Protein AF-A0A1Z4JS15-F1 (afdb_monomer_lite)

Sequence (121 aa):
MLLNSEVILSQVKELTTGTASIHLNVGSVRNFEILVPPLSEQEEILRRAEAAFQSIHLIEEEYCKASKLLERLEQIILAKAFRGELVDQDPNDEPACDLLDRIRAEKKDQTLKSKSKKKVK

Organism: NCBI:txid1973484

Foldseek 3Di:
DQCPDPLNVVLQVVQFDDPPDTDHDPVSVVPDDDDDDDPVVVVVVVVVVVVVVVVVVVVVVVVVVVVVVVVVVVVVVVVCVVVVVPDDDDPPDDPVVVVVVVVVVVVVVVVVVVVVVVVVD

Radius of gyration: 34.76 Å; chains: 1; bounding box: 60×23×98 Å

InterPro domains:
  IPR000055 Type I restriction modification DNA specificity domain [PF01420] (8-60)
  IPR044946 Type I restriction modification DNA specificity domain superfamily [G3DSA:3.90.220.20] (1-86)
  IPR051212 Type I restriction enzyme S subunit [PTHR43140] (2-110)

Structure (mmCIF, N/CA/C/O backbone):
data_AF-A0A1Z4JS15-F1
#
_entry.id   AF-A0A1Z4JS15-F1
#
loop_
_atom_site.group_PDB
_atom_site.id
_atom_site.type_symbol
_atom_site.label_atom_id
_atom_site.label_alt_id
_atom_site.label_comp_id
_atom_site.label_asym_id
_atom_site.label_entity_id
_atom_site.label_seq_id
_atom_site.pdbx_PDB_ins_code
_atom_site.Cartn_x
_atom_site.Cartn_y
_atom_site.Cartn_z
_atom_site.occupancy
_atom_site.B_iso_or_equiv
_atom_site.auth_seq_id
_atom_site.auth_comp_id
_atom_site.auth_asym_id
_atom_site.auth_atom_id
_atom_site.pdbx_PDB_model_num
ATOM 1 N N . MET A 1 1 ? 9.575 3.062 -16.099 1.00 71.31 1 MET A N 1
ATOM 2 C CA . MET A 1 1 ? 10.008 1.740 -15.592 1.00 71.31 1 MET A CA 1
ATOM 3 C C . MET A 1 1 ? 11.374 1.292 -16.104 1.00 71.31 1 MET A C 1
ATOM 5 O O . MET A 1 1 ? 12.114 0.752 -15.302 1.00 71.31 1 MET A O 1
ATOM 9 N N . LEU A 1 2 ? 11.782 1.574 -17.347 1.00 80.69 2 LEU A N 1
ATOM 10 C CA . LEU A 1 2 ? 13.150 1.254 -17.794 1.00 80.69 2 LEU A CA 1
ATOM 11 C C . LEU A 1 2 ? 14.229 2.118 -17.114 1.00 80.69 2 LEU A C 1
ATOM 13 O O . LEU A 1 2 ? 15.210 1.596 -16.607 1.00 80.69 2 LEU A O 1
ATOM 17 N N . LEU A 1 3 ? 14.001 3.432 -17.017 1.00 81.81 3 LEU A N 1
ATOM 18 C CA . LEU A 1 3 ? 14.952 4.373 -16.399 1.00 81.81 3 LEU A CA 1
ATOM 19 C C . LEU A 1 3 ? 15.129 4.186 -14.884 1.00 81.81 3 LEU A C 1
ATOM 21 O O . LEU A 1 3 ? 16.123 4.629 -14.327 1.00 81.81 3 LEU A O 1
ATOM 25 N N . ASN A 1 4 ? 14.165 3.531 -14.233 1.00 83.06 4 ASN A N 1
ATOM 26 C CA . ASN A 1 4 ? 14.236 3.174 -12.815 1.00 83.06 4 ASN A CA 1
ATOM 27 C C . ASN A 1 4 ? 14.621 1.698 -12.613 1.00 83.06 4 ASN A C 1
ATOM 29 O O . ASN A 1 4 ? 14.520 1.181 -11.505 1.00 83.06 4 ASN A O 1
ATOM 33 N N . SER A 1 5 ? 14.987 0.997 -13.691 1.00 87.44 5 SER A N 1
ATOM 34 C CA . SER A 1 5 ? 15.488 -0.370 -13.614 1.00 87.44 5 SER A CA 1
ATOM 35 C C . SER A 1 5 ? 16.877 -0.372 -12.989 1.00 87.44 5 SER A C 1
ATOM 37 O O . SER A 1 5 ? 17.659 0.560 -13.185 1.00 87.44 5 SER A O 1
ATOM 39 N N . GLU A 1 6 ? 17.206 -1.448 -12.283 1.00 84.81 6 GLU A N 1
ATOM 40 C CA . GLU A 1 6 ? 18.501 -1.632 -11.628 1.00 84.81 6 GLU A CA 1
ATOM 41 C C . GLU A 1 6 ? 19.677 -1.480 -12.602 1.00 84.81 6 GLU A C 1
ATOM 43 O O . GLU A 1 6 ? 20.682 -0.871 -12.252 1.00 84.81 6 GLU A O 1
ATOM 48 N N . VAL A 1 7 ? 19.502 -1.927 -13.850 1.00 85.38 7 VAL A N 1
ATOM 49 C CA . VAL A 1 7 ? 20.504 -1.817 -14.924 1.00 85.38 7 VAL A CA 1
ATOM 50 C C . VAL A 1 7 ? 20.838 -0.362 -15.262 1.00 85.38 7 VAL A C 1
ATOM 52 O O . VAL A 1 7 ? 21.987 -0.042 -15.544 1.00 85.38 7 VAL A O 1
ATOM 55 N N . ILE A 1 8 ? 19.851 0.536 -15.237 1.00 86.56 8 ILE A N 1
ATOM 56 C CA . ILE A 1 8 ? 20.081 1.960 -15.518 1.00 86.56 8 ILE A CA 1
ATOM 57 C C . ILE A 1 8 ? 20.569 2.671 -14.259 1.00 86.56 8 ILE 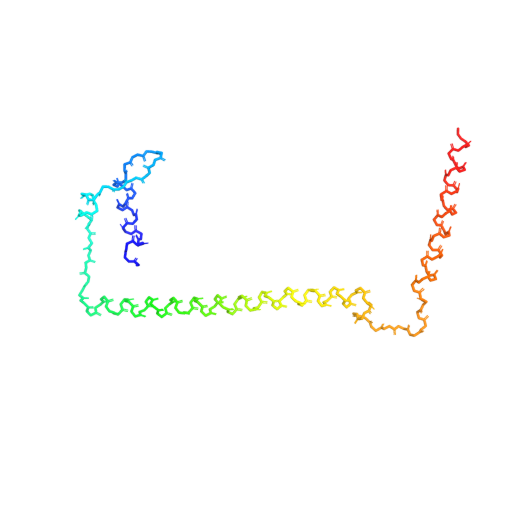A C 1
ATOM 59 O O . ILE A 1 8 ? 21.450 3.521 -14.330 1.00 86.56 8 ILE A O 1
ATOM 63 N N . LEU A 1 9 ? 20.052 2.301 -13.087 1.00 85.38 9 LEU A N 1
ATOM 64 C CA . LEU A 1 9 ? 20.483 2.884 -11.819 1.00 85.38 9 LEU A CA 1
ATOM 65 C C . LEU A 1 9 ? 21.941 2.543 -11.474 1.00 85.38 9 LEU A C 1
ATOM 67 O O . LEU A 1 9 ? 22.610 3.366 -10.850 1.00 85.38 9 LEU A O 1
ATOM 71 N N . SER A 1 10 ? 22.452 1.375 -11.875 1.00 83.94 10 SER A N 1
ATOM 72 C CA . SER A 1 10 ? 23.877 1.046 -11.748 1.00 83.94 10 SER A CA 1
ATOM 73 C C . SER A 1 10 ? 24.735 1.921 -12.665 1.00 83.94 10 SER A C 1
ATOM 75 O O . SER A 1 10 ? 25.667 2.555 -12.175 1.00 83.94 10 SER A O 1
ATOM 77 N N . GLN A 1 11 ? 24.358 2.065 -13.941 1.00 82.50 11 GLN A N 1
ATOM 78 C CA . GLN A 1 11 ? 25.038 2.961 -14.888 1.00 82.50 11 GLN A CA 1
ATOM 79 C C . GLN A 1 11 ? 25.035 4.419 -14.401 1.00 82.50 11 GLN A C 1
ATOM 81 O O . GLN A 1 11 ? 26.047 5.113 -14.483 1.00 82.50 11 GLN A O 1
ATOM 86 N N . VAL A 1 12 ? 23.919 4.888 -13.829 1.00 83.75 12 VAL A N 1
ATOM 87 C CA . VAL A 1 12 ? 23.826 6.227 -13.229 1.00 83.75 12 VAL A CA 1
ATOM 88 C C . VAL A 1 12 ? 24.817 6.369 -12.074 1.00 83.75 12 VAL A C 1
ATOM 90 O O . VAL A 1 12 ? 25.562 7.341 -12.055 1.00 83.75 12 VAL A O 1
ATOM 93 N N . LYS A 1 13 ? 24.877 5.413 -11.139 1.00 81.94 13 LYS A N 1
ATOM 94 C CA . LYS A 1 13 ? 25.806 5.474 -9.993 1.00 81.94 13 LYS A CA 1
ATOM 95 C C . LYS A 1 13 ? 27.274 5.512 -10.420 1.00 81.94 13 LYS A C 1
ATOM 97 O O . LYS A 1 13 ? 28.065 6.204 -9.787 1.00 81.94 13 LYS A O 1
ATOM 102 N N . GLU A 1 14 ? 27.632 4.797 -11.481 1.00 81.44 14 GLU A N 1
ATOM 103 C CA . GLU A 1 14 ? 29.001 4.784 -12.011 1.00 81.44 14 GLU A CA 1
ATOM 104 C C . GLU A 1 14 ? 29.376 6.089 -12.725 1.00 81.44 14 GLU A C 1
ATOM 106 O O . GLU A 1 14 ? 30.527 6.519 -12.673 1.00 81.44 14 GLU A O 1
ATOM 111 N N . LEU A 1 15 ? 28.405 6.744 -13.366 1.00 76.06 15 LEU A N 1
ATOM 112 C CA . LEU A 1 15 ? 28.622 7.942 -14.183 1.00 76.06 15 LEU A CA 1
ATOM 113 C C . LEU A 1 15 ? 28.336 9.257 -13.446 1.00 76.06 15 LEU A C 1
ATOM 115 O O . LEU A 1 15 ? 28.565 10.334 -14.005 1.00 76.06 15 LEU A O 1
ATOM 119 N N . THR A 1 16 ? 27.830 9.198 -12.213 1.00 76.62 16 THR A N 1
ATOM 120 C CA . THR A 1 16 ? 27.601 10.393 -11.397 1.00 76.62 16 THR A CA 1
ATOM 121 C C . THR A 1 16 ? 28.900 10.980 -10.871 1.00 76.62 16 THR A C 1
ATOM 123 O O . THR A 1 16 ? 29.729 10.290 -10.282 1.00 76.62 16 THR A O 1
ATOM 126 N N . THR A 1 17 ? 29.053 12.289 -11.039 1.00 68.50 17 THR A N 1
ATOM 127 C CA . THR A 1 17 ? 30.192 13.051 -10.526 1.00 68.50 17 THR A CA 1
ATOM 128 C C . THR A 1 17 ? 29.796 13.827 -9.269 1.00 68.50 17 THR A C 1
ATOM 130 O O . THR A 1 17 ? 28.667 14.295 -9.146 1.00 68.50 17 THR A O 1
ATOM 133 N N . GLY A 1 18 ? 30.738 13.986 -8.333 1.00 62.00 18 GLY A N 1
ATOM 134 C CA . GLY A 1 18 ? 30.559 14.765 -7.101 1.00 62.00 18 GLY A CA 1
ATOM 135 C C . GLY A 1 18 ? 30.133 13.939 -5.880 1.00 62.00 18 GLY A C 1
ATOM 136 O O . GLY A 1 18 ? 29.141 13.223 -5.900 1.00 62.00 18 GLY A O 1
ATOM 137 N N . THR A 1 19 ? 30.874 14.079 -4.778 1.00 61.12 19 THR A N 1
ATOM 138 C CA . THR A 1 19 ? 30.642 13.359 -3.510 1.00 61.12 19 THR A CA 1
ATOM 139 C C . THR A 1 19 ? 29.551 13.981 -2.630 1.00 61.12 19 THR A C 1
ATOM 141 O O . THR A 1 19 ? 28.972 13.283 -1.805 1.00 61.12 19 THR A O 1
ATOM 144 N N . ALA A 1 20 ? 29.253 15.276 -2.800 1.00 62.28 20 ALA A N 1
ATOM 145 C CA . ALA A 1 20 ? 28.267 16.018 -1.997 1.00 62.28 20 ALA A CA 1
ATOM 146 C C . ALA A 1 20 ? 26.984 16.395 -2.765 1.00 62.28 20 ALA A C 1
ATOM 148 O O . ALA A 1 20 ? 25.960 16.711 -2.165 1.00 62.28 20 ALA A O 1
ATOM 149 N N . SER A 1 21 ? 27.020 16.388 -4.098 1.00 59.50 21 SER A N 1
ATOM 150 C CA . SER A 1 21 ? 25.857 16.639 -4.954 1.00 59.50 21 SER A CA 1
ATOM 151 C C . SER A 1 21 ? 25.982 15.779 -6.198 1.00 59.50 21 SER A C 1
ATOM 153 O O . SER A 1 21 ? 26.799 16.055 -7.075 1.00 59.50 21 SER A O 1
ATOM 155 N N . ILE A 1 22 ? 25.182 14.720 -6.227 1.00 71.94 22 ILE A N 1
ATOM 156 C CA . ILE A 1 22 ? 25.122 13.748 -7.313 1.00 71.94 22 ILE A CA 1
ATOM 157 C C . ILE A 1 22 ? 24.470 14.441 -8.510 1.00 71.94 22 ILE A C 1
ATOM 159 O O . ILE A 1 22 ? 23.293 14.794 -8.464 1.00 71.94 22 ILE A O 1
ATOM 163 N N . HIS A 1 23 ? 25.241 14.666 -9.569 1.00 76.69 23 HIS A N 1
ATOM 164 C CA . HIS A 1 23 ? 24.755 15.258 -10.811 1.00 76.69 23 HIS A CA 1
ATOM 165 C C . HIS A 1 23 ? 25.147 14.386 -12.000 1.00 76.69 23 HIS A C 1
ATOM 167 O O . HIS A 1 23 ? 26.164 13.691 -11.978 1.00 76.69 23 HIS A O 1
ATOM 173 N N . LEU A 1 24 ? 24.321 14.429 -13.044 1.00 80.62 24 LEU A N 1
ATOM 174 C CA . LEU A 1 24 ? 24.496 13.644 -14.257 1.00 80.62 24 LEU A CA 1
ATOM 175 C C . LEU A 1 24 ? 24.537 14.586 -15.462 1.00 80.62 24 LEU A C 1
ATOM 177 O O . LEU A 1 24 ? 23.622 15.382 -15.672 1.00 80.62 24 LEU A O 1
ATOM 181 N N . ASN A 1 25 ? 25.613 14.514 -16.244 1.00 82.62 25 ASN A N 1
ATOM 182 C CA . ASN A 1 25 ? 25.751 15.296 -17.469 1.00 82.62 25 ASN A CA 1
ATOM 183 C C . ASN A 1 25 ? 24.878 14.690 -18.582 1.00 82.62 25 ASN A C 1
ATOM 185 O O . ASN A 1 25 ? 24.825 13.472 -18.747 1.00 82.62 25 ASN A O 1
ATOM 189 N N . VAL A 1 26 ? 24.262 15.543 -19.402 1.00 81.50 26 VAL A N 1
ATOM 190 C CA . VAL A 1 26 ? 23.511 15.159 -20.610 1.00 81.50 26 VAL A CA 1
ATOM 191 C C . VAL A 1 26 ? 24.362 14.301 -21.557 1.00 81.50 26 VAL A C 1
ATOM 193 O O . VAL A 1 26 ? 23.848 13.366 -22.169 1.00 81.50 26 VAL A O 1
ATOM 196 N N . GLY A 1 27 ? 25.672 14.568 -21.642 1.00 82.44 27 GLY A N 1
ATOM 197 C CA . GLY A 1 27 ? 26.607 13.737 -22.410 1.00 82.44 27 GLY A CA 1
ATOM 198 C C . GLY A 1 27 ? 26.700 12.297 -21.892 1.00 82.44 27 GLY A C 1
ATOM 199 O O . GLY A 1 27 ? 26.726 11.368 -22.691 1.00 82.44 27 GLY A O 1
ATOM 200 N N . SER A 1 28 ? 26.675 12.108 -20.570 1.00 80.38 28 SER A N 1
ATOM 201 C CA . SER A 1 28 ? 26.701 10.783 -19.939 1.00 80.38 28 SER A CA 1
ATOM 202 C C . SER A 1 28 ? 25.390 10.029 -20.159 1.00 80.38 28 SER A C 1
ATOM 204 O O . SER A 1 28 ? 25.427 8.850 -20.485 1.00 80.38 28 SER A O 1
ATOM 206 N N . VAL A 1 29 ? 24.240 10.715 -20.068 1.00 83.44 29 VAL A N 1
ATOM 207 C CA . VAL A 1 29 ? 22.912 10.122 -20.338 1.00 83.44 29 VAL A CA 1
ATOM 208 C C . VAL A 1 29 ? 22.809 9.604 -21.772 1.00 83.44 29 VAL A C 1
ATOM 210 O O . VAL A 1 29 ? 22.250 8.539 -22.013 1.00 83.44 29 VAL A O 1
ATOM 213 N N . ARG A 1 30 ? 23.349 10.352 -22.742 1.00 83.69 30 ARG A N 1
ATOM 214 C CA . ARG A 1 30 ? 23.278 9.989 -24.166 1.00 83.69 30 ARG A CA 1
ATOM 215 C C . ARG A 1 30 ? 24.044 8.706 -24.499 1.00 83.69 30 ARG A C 1
ATOM 217 O O . ARG A 1 30 ? 23.729 8.065 -25.495 1.00 83.69 30 ARG A O 1
ATOM 224 N N . ASN A 1 31 ? 25.021 8.352 -23.671 1.00 82.88 31 ASN A N 1
ATOM 225 C CA . ASN A 1 31 ? 25.855 7.170 -23.848 1.00 82.88 31 ASN A CA 1
ATOM 226 C C . ASN A 1 31 ? 25.313 5.940 -23.109 1.00 82.88 31 ASN A C 1
ATOM 228 O O . ASN A 1 31 ? 25.997 4.924 -23.073 1.00 82.88 31 ASN A O 1
ATOM 232 N N . PHE A 1 32 ? 24.125 6.013 -22.499 1.00 84.56 32 PHE A N 1
ATOM 233 C CA . PHE A 1 32 ? 23.543 4.855 -21.827 1.00 84.56 32 PHE A CA 1
ATOM 234 C C . PHE A 1 32 ? 23.256 3.747 -22.835 1.00 84.56 32 PHE A C 1
ATOM 236 O O . PHE A 1 32 ? 22.561 3.946 -23.835 1.00 84.56 32 PHE A O 1
ATOM 243 N N . GLU A 1 33 ? 23.775 2.561 -22.543 1.00 79.75 33 GLU A N 1
ATOM 244 C CA . GLU A 1 33 ? 23.530 1.378 -23.350 1.00 79.75 33 GLU A CA 1
ATOM 245 C C . GLU A 1 33 ? 22.183 0.794 -22.941 1.00 79.75 33 GLU A C 1
ATOM 247 O O . GLU A 1 33 ? 22.028 0.186 -21.878 1.00 79.75 33 GLU A O 1
ATOM 252 N N . ILE A 1 34 ? 21.181 1.035 -23.785 1.00 82.94 34 ILE A N 1
ATOM 253 C CA . ILE A 1 34 ? 19.817 0.570 -23.564 1.00 82.94 34 ILE A CA 1
ATOM 254 C C . ILE A 1 34 ? 19.460 -0.420 -24.663 1.00 82.94 34 ILE A C 1
ATOM 256 O O . ILE A 1 34 ? 19.412 -0.076 -25.844 1.00 82.94 34 ILE A O 1
ATOM 260 N N . LEU A 1 35 ? 19.152 -1.650 -24.259 1.00 81.75 35 LEU A N 1
ATOM 261 C CA . LEU A 1 35 ? 18.538 -2.630 -25.143 1.00 81.75 35 LEU A CA 1
ATOM 262 C C . LEU A 1 35 ? 17.062 -2.269 -25.303 1.00 81.75 35 LEU A C 1
ATOM 264 O O . LEU A 1 35 ? 16.274 -2.390 -24.364 1.00 81.75 35 LEU A O 1
ATOM 268 N N . VAL A 1 36 ? 16.705 -1.783 -26.488 1.00 84.94 36 VAL A N 1
ATOM 269 C CA . VAL A 1 36 ? 15.325 -1.435 -26.828 1.00 84.94 36 VAL A CA 1
ATOM 270 C C . VAL A 1 36 ? 14.681 -2.645 -27.511 1.00 84.94 36 VAL A C 1
ATOM 272 O O . VAL A 1 36 ? 15.106 -3.000 -28.613 1.00 84.94 36 VAL A O 1
ATOM 275 N N . PRO A 1 37 ? 13.687 -3.302 -26.885 1.00 88.38 37 PRO A N 1
ATOM 276 C CA . PRO A 1 37 ? 13.015 -4.445 -27.493 1.00 88.38 37 PRO A CA 1
ATOM 277 C C . PRO A 1 37 ? 12.116 -3.999 -28.664 1.00 88.38 37 PRO A C 1
ATOM 279 O O . PRO A 1 37 ? 11.839 -2.803 -28.806 1.00 88.38 37 PRO A O 1
ATOM 282 N N . PRO A 1 38 ? 11.631 -4.916 -29.519 1.00 95.19 38 PRO A N 1
ATOM 283 C CA . PRO A 1 38 ? 10.679 -4.593 -30.584 1.00 95.19 38 PRO A CA 1
ATOM 284 C C . PRO A 1 38 ? 9.403 -3.923 -30.050 1.00 95.19 38 PRO A C 1
ATOM 286 O O . PRO A 1 38 ? 8.988 -4.186 -28.922 1.00 95.19 38 PRO A O 1
ATOM 289 N N . LEU A 1 39 ? 8.741 -3.097 -30.869 1.00 93.56 39 LEU A N 1
ATOM 290 C CA . LEU A 1 39 ? 7.562 -2.318 -30.445 1.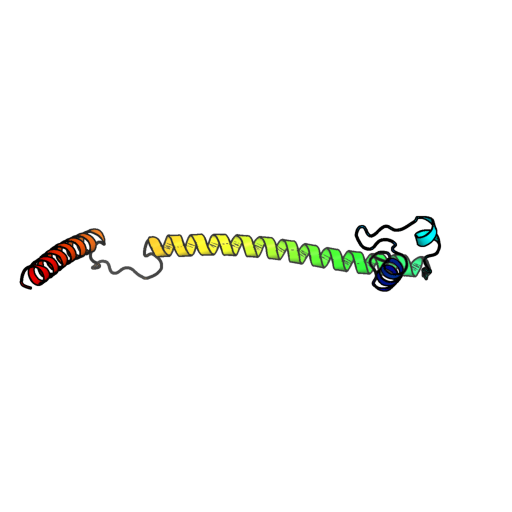00 93.56 39 LEU A CA 1
ATOM 291 C C . LEU A 1 39 ? 6.449 -3.182 -29.833 1.00 93.56 39 LEU A C 1
ATOM 293 O O . LEU A 1 39 ? 5.899 -2.822 -28.799 1.00 93.56 39 LEU A O 1
ATOM 297 N N . SER A 1 40 ? 6.181 -4.356 -30.407 1.00 94.44 40 SER A N 1
ATOM 298 C CA . SER A 1 40 ? 5.177 -5.288 -29.881 1.00 94.44 40 SER A CA 1
ATOM 299 C C . SER A 1 40 ? 5.491 -5.771 -28.462 1.00 94.44 40 SER A C 1
ATOM 301 O O . SER A 1 40 ? 4.593 -5.991 -27.656 1.00 94.44 40 SER A O 1
ATOM 303 N N . GLU A 1 41 ? 6.773 -5.949 -28.141 1.00 93.38 41 GLU A N 1
ATOM 304 C CA . GLU A 1 41 ? 7.205 -6.349 -26.803 1.00 93.38 41 GLU A CA 1
ATOM 305 C C . GLU A 1 41 ? 7.176 -5.159 -25.836 1.00 93.38 41 GLU A C 1
ATOM 307 O O . GLU A 1 41 ? 6.784 -5.325 -24.684 1.00 93.38 41 GLU A O 1
ATOM 312 N N . GLN A 1 42 ? 7.498 -3.947 -26.304 1.00 92.19 42 GLN A N 1
ATOM 313 C CA . GLN A 1 42 ? 7.336 -2.726 -25.505 1.00 92.19 42 GLN A CA 1
ATOM 314 C C . GLN A 1 42 ? 5.879 -2.524 -25.065 1.00 92.19 42 GLN A C 1
ATOM 316 O O . GLN A 1 42 ? 5.633 -2.221 -23.897 1.00 92.19 42 GLN A O 1
ATOM 321 N N . GLU A 1 43 ? 4.921 -2.731 -25.972 1.00 93.81 43 GLU A N 1
ATOM 322 C CA . GLU A 1 43 ? 3.486 -2.637 -25.679 1.00 93.81 43 GLU A CA 1
ATOM 323 C C . GLU A 1 43 ? 3.038 -3.690 -24.656 1.00 93.81 43 GLU A C 1
ATOM 325 O O . GLU A 1 43 ? 2.318 -3.371 -23.709 1.00 93.81 43 GLU A O 1
ATOM 330 N N . GLU A 1 44 ? 3.506 -4.934 -24.785 1.00 95.12 44 GLU A N 1
ATOM 331 C CA . GLU A 1 44 ? 3.173 -5.997 -23.830 1.00 95.12 44 GLU A CA 1
ATOM 332 C C . GLU A 1 44 ? 3.789 -5.746 -22.444 1.00 95.12 44 GLU A C 1
ATOM 334 O O . GLU A 1 44 ? 3.135 -5.977 -21.422 1.00 95.12 44 GLU A O 1
ATOM 339 N N . ILE A 1 45 ? 5.024 -5.233 -22.385 1.00 91.62 45 ILE A N 1
ATOM 340 C CA . ILE A 1 45 ? 5.663 -4.813 -21.130 1.00 91.62 45 ILE A CA 1
ATOM 341 C C . ILE A 1 45 ? 4.835 -3.711 -20.467 1.00 91.62 45 ILE A C 1
ATOM 343 O O . ILE A 1 45 ? 4.564 -3.790 -19.266 1.00 91.62 45 ILE A O 1
ATOM 347 N N . LEU A 1 46 ? 4.411 -2.708 -21.240 1.00 93.19 46 LEU A N 1
ATOM 348 C CA . LEU A 1 46 ? 3.603 -1.605 -20.732 1.00 93.19 46 LEU A CA 1
ATOM 349 C C . LEU A 1 46 ? 2.264 -2.111 -20.184 1.00 93.19 46 LEU A C 1
ATOM 351 O O . LEU A 1 46 ? 1.926 -1.809 -19.041 1.00 93.19 46 LEU A O 1
ATOM 355 N N . ARG A 1 47 ? 1.564 -2.970 -20.933 1.00 95.44 47 ARG A N 1
ATOM 356 C CA . ARG A 1 47 ? 0.292 -3.573 -20.513 1.00 95.44 47 ARG A CA 1
ATOM 357 C C . ARG A 1 47 ? 0.411 -4.295 -19.170 1.00 95.44 47 ARG A C 1
ATOM 359 O O . ARG A 1 47 ? -0.441 -4.136 -18.298 1.00 95.44 47 ARG A O 1
ATOM 366 N N . ARG A 1 48 ? 1.465 -5.101 -18.988 1.00 95.19 48 ARG A N 1
ATOM 367 C CA . ARG A 1 48 ? 1.699 -5.836 -17.731 1.00 95.19 48 ARG A CA 1
ATOM 368 C C . ARG A 1 48 ? 2.034 -4.903 -16.575 1.00 95.19 48 ARG A C 1
ATOM 370 O O . ARG A 1 48 ? 1.532 -5.107 -15.472 1.00 95.19 48 ARG A O 1
ATOM 377 N N . ALA A 1 49 ? 2.870 -3.899 -16.823 1.00 93.12 49 ALA A N 1
ATOM 378 C CA . ALA A 1 49 ? 3.236 -2.905 -15.824 1.00 93.12 49 ALA A CA 1
ATOM 379 C C . ALA A 1 49 ? 2.011 -2.122 -15.336 1.00 93.12 49 ALA A C 1
ATOM 381 O O . ALA A 1 49 ? 1.792 -2.010 -14.132 1.00 93.12 49 ALA A O 1
ATOM 382 N N . GLU A 1 50 ? 1.189 -1.627 -16.258 1.00 94.31 50 GLU A N 1
ATOM 383 C CA . GLU A 1 50 ? -0.030 -0.885 -15.935 1.00 94.31 50 GLU A CA 1
ATOM 384 C C . GLU A 1 50 ? -1.018 -1.738 -15.135 1.00 94.31 50 GLU A C 1
ATOM 386 O O . GLU A 1 50 ? -1.518 -1.286 -14.107 1.00 94.31 50 GLU A O 1
ATOM 391 N N . ALA A 1 51 ? -1.240 -2.995 -15.533 1.00 94.81 51 ALA A N 1
ATOM 392 C CA . ALA A 1 51 ? -2.098 -3.917 -14.787 1.00 94.81 51 ALA A CA 1
ATOM 393 C C . ALA A 1 51 ? -1.590 -4.170 -13.352 1.00 94.81 51 ALA A C 1
ATOM 395 O O . ALA A 1 51 ? -2.378 -4.235 -12.402 1.00 94.81 51 ALA A O 1
ATOM 396 N N . ALA A 1 52 ? -0.271 -4.281 -13.169 1.00 93.38 52 ALA A N 1
ATOM 397 C CA . ALA A 1 52 ? 0.326 -4.419 -11.844 1.00 93.38 52 ALA A CA 1
ATOM 398 C C . ALA A 1 52 ? 0.120 -3.153 -10.995 1.00 93.38 52 ALA A C 1
ATOM 400 O O . ALA A 1 52 ? -0.292 -3.257 -9.840 1.00 93.38 52 ALA A O 1
ATOM 401 N N . PHE A 1 53 ? 0.327 -1.960 -11.563 1.00 93.88 53 PHE A N 1
ATOM 402 C CA . PHE A 1 53 ? 0.095 -0.697 -10.853 1.00 93.88 53 PHE A CA 1
ATOM 403 C C . PHE A 1 53 ? -1.372 -0.477 -10.484 1.00 93.88 53 PHE A C 1
ATOM 405 O O . PHE A 1 53 ? -1.657 -0.025 -9.379 1.00 93.88 53 PHE A O 1
ATOM 412 N N . GLN A 1 54 ? -2.308 -0.857 -11.353 1.00 95.25 54 GLN A N 1
ATOM 413 C CA . GLN A 1 54 ? -3.737 -0.831 -11.027 1.00 95.25 54 GLN A CA 1
ATOM 414 C C . GLN A 1 54 ? -4.056 -1.721 -9.822 1.00 95.25 54 GLN A C 1
ATOM 416 O O . GLN A 1 54 ? -4.817 -1.327 -8.941 1.00 95.25 54 GLN A O 1
ATOM 421 N N . SER A 1 55 ? -3.438 -2.903 -9.758 1.00 94.25 55 SER A N 1
ATOM 422 C CA . SER A 1 55 ? -3.615 -3.819 -8.628 1.00 94.25 55 SER A CA 1
ATOM 423 C C . SER A 1 55 ? -3.057 -3.227 -7.330 1.00 94.25 55 SER A C 1
ATOM 425 O O . SER A 1 55 ? -3.692 -3.341 -6.285 1.00 94.25 55 SER A O 1
ATOM 427 N N . ILE A 1 56 ? -1.900 -2.556 -7.397 1.00 96.00 56 ILE A N 1
ATOM 428 C CA . ILE A 1 56 ? -1.311 -1.841 -6.255 1.00 96.00 56 ILE A CA 1
ATOM 429 C C . ILE A 1 56 ? -2.269 -0.755 -5.762 1.00 96.00 56 ILE A C 1
ATOM 431 O O . ILE A 1 56 ? -2.598 -0.746 -4.580 1.00 96.00 56 ILE A O 1
ATOM 435 N N . HIS A 1 57 ? -2.779 0.096 -6.654 1.00 95.00 57 HIS A N 1
ATOM 436 C CA . HIS A 1 57 ? -3.701 1.165 -6.267 1.00 95.00 57 HIS A CA 1
ATOM 437 C C . HIS A 1 57 ? -4.996 0.640 -5.648 1.00 95.00 57 HIS A C 1
ATOM 439 O O . HIS A 1 57 ? -5.453 1.182 -4.645 1.00 95.00 57 HIS A O 1
ATOM 445 N N . LEU A 1 58 ? -5.554 -0.452 -6.175 1.00 95.31 58 LEU A N 1
ATOM 446 C CA . LEU A 1 58 ? -6.727 -1.083 -5.573 1.00 95.31 58 LEU A CA 1
ATOM 447 C C . LEU A 1 58 ? -6.447 -1.528 -4.129 1.00 95.31 58 LEU A C 1
ATOM 449 O O . LEU A 1 58 ? -7.246 -1.272 -3.230 1.00 95.31 58 LEU A O 1
ATOM 453 N N . ILE A 1 59 ? -5.305 -2.178 -3.894 1.00 95.44 59 ILE A N 1
ATOM 454 C CA . ILE A 1 59 ? -4.910 -2.629 -2.554 1.00 95.44 59 ILE A CA 1
ATOM 455 C C . ILE A 1 59 ? -4.676 -1.433 -1.625 1.00 95.44 59 ILE A C 1
ATOM 457 O O . ILE A 1 59 ? -5.107 -1.469 -0.475 1.00 95.44 59 ILE A O 1
ATOM 461 N N . GLU A 1 60 ? -4.026 -0.373 -2.105 1.00 96.25 60 GLU A N 1
ATOM 462 C CA . GLU A 1 60 ? -3.800 0.859 -1.340 1.00 96.25 60 GLU A CA 1
ATOM 463 C C . GLU A 1 60 ? -5.121 1.517 -0.917 1.00 96.25 60 GLU A C 1
ATOM 465 O O . GLU A 1 60 ? -5.272 1.933 0.237 1.00 96.25 60 GLU A O 1
ATOM 470 N N . GLU A 1 61 ? -6.102 1.577 -1.819 1.00 95.50 61 GLU A N 1
ATOM 471 C CA . GLU A 1 61 ? -7.429 2.112 -1.521 1.00 95.50 61 GLU A CA 1
ATOM 472 C C . GLU A 1 61 ? -8.162 1.278 -0.467 1.00 95.50 61 GLU A C 1
ATOM 474 O O . GLU A 1 61 ? -8.692 1.832 0.503 1.00 95.50 61 GLU A O 1
ATOM 479 N N . GLU A 1 62 ? -8.183 -0.047 -0.626 1.00 94.81 62 GLU A N 1
ATOM 480 C CA . GLU A 1 62 ? -8.814 -0.955 0.335 1.00 94.81 62 GLU A CA 1
ATOM 481 C C . GLU A 1 62 ? -8.119 -0.902 1.702 1.00 94.81 62 GLU A C 1
ATOM 483 O O . GLU A 1 62 ? -8.785 -0.828 2.739 1.00 94.81 62 GLU A O 1
ATOM 488 N N . TYR A 1 63 ? -6.788 -0.822 1.721 1.00 96.12 63 TYR A N 1
ATOM 489 C CA . TYR A 1 63 ? -6.014 -0.630 2.944 1.00 96.12 63 TYR A CA 1
ATOM 490 C C . TYR A 1 63 ? -6.378 0.685 3.646 1.00 96.12 63 TYR A C 1
ATOM 492 O O . TYR A 1 63 ? -6.621 0.700 4.855 1.00 96.12 63 TYR A O 1
ATOM 500 N N . CYS A 1 64 ? -6.489 1.790 2.903 1.00 94.94 64 CYS A N 1
ATOM 501 C CA . CYS A 1 64 ? -6.875 3.085 3.464 1.00 94.94 64 CYS A CA 1
ATOM 502 C C . CYS A 1 64 ? -8.276 3.041 4.095 1.00 94.94 64 CYS A C 1
ATOM 504 O O . CYS A 1 64 ? -8.491 3.580 5.186 1.00 94.94 64 CYS A O 1
ATOM 506 N N . LYS A 1 65 ? -9.235 2.379 3.436 1.00 94.69 65 LYS A N 1
ATOM 507 C CA . LYS A 1 65 ? -10.594 2.191 3.969 1.00 94.69 65 LYS A CA 1
ATOM 508 C C . LYS A 1 65 ? -10.575 1.363 5.255 1.00 94.69 65 LYS A C 1
ATOM 510 O O . LYS A 1 65 ? -11.188 1.772 6.242 1.00 94.69 65 LYS A O 1
ATOM 515 N N . ALA A 1 66 ? -9.851 0.244 5.262 1.00 93.94 66 ALA A N 1
ATOM 516 C CA . ALA A 1 66 ? -9.729 -0.628 6.427 1.00 93.94 66 ALA A CA 1
ATOM 517 C C . ALA A 1 66 ? -9.068 0.090 7.616 1.00 93.94 66 ALA A C 1
ATOM 519 O O . ALA A 1 66 ? -9.579 0.018 8.732 1.00 93.94 66 ALA A O 1
ATOM 520 N N . SER A 1 67 ? -7.997 0.851 7.371 1.00 94.38 67 SER A N 1
ATOM 521 C CA . SER A 1 67 ? -7.312 1.645 8.398 1.00 94.38 67 SER A CA 1
ATOM 522 C C . SER A 1 67 ? -8.254 2.652 9.064 1.00 94.38 67 SER A C 1
ATOM 524 O O . SER A 1 67 ? -8.334 2.713 10.288 1.00 94.38 67 SER A O 1
ATOM 526 N N . LYS A 1 68 ? -9.038 3.398 8.274 1.00 94.44 68 LYS A N 1
ATOM 527 C CA . LYS A 1 68 ? -10.028 4.354 8.803 1.00 94.44 68 LYS A CA 1
ATOM 528 C C . LYS A 1 68 ? -11.133 3.669 9.607 1.00 94.44 68 LYS A C 1
ATOM 530 O O . LYS A 1 68 ? -11.630 4.224 10.587 1.00 94.44 68 LYS A O 1
ATOM 535 N N . LEU A 1 69 ? -11.553 2.474 9.187 1.00 93.88 69 LEU A N 1
ATOM 536 C CA . LEU A 1 69 ? -12.544 1.692 9.923 1.00 93.88 69 LEU A CA 1
ATOM 537 C C . LEU A 1 69 ? -11.992 1.243 11.280 1.00 93.88 69 LEU A C 1
ATOM 539 O O . LEU A 1 69 ? -12.721 1.306 12.268 1.00 93.88 69 LEU A O 1
ATOM 543 N N . LEU A 1 70 ? -10.724 0.828 11.330 1.00 93.62 70 LEU A N 1
ATOM 544 C CA . LEU A 1 70 ? -10.061 0.410 12.561 1.00 93.62 70 LEU A CA 1
ATOM 545 C C . LEU A 1 70 ? -9.973 1.563 13.566 1.00 93.62 70 LEU A C 1
ATOM 547 O O . LEU A 1 70 ? -10.418 1.403 14.698 1.00 93.62 70 LEU A O 1
ATOM 551 N N . GLU A 1 71 ? -9.526 2.744 13.133 1.00 91.94 71 GLU A N 1
ATOM 552 C CA . GLU A 1 71 ? -9.495 3.946 13.983 1.00 91.94 71 GLU A CA 1
ATOM 553 C C . GLU A 1 71 ? -10.883 4.273 14.556 1.00 91.94 71 GLU A C 1
ATOM 555 O O . GLU A 1 71 ? -11.044 4.569 15.743 1.00 91.94 71 GLU A O 1
ATOM 560 N N . ARG A 1 72 ? -11.926 4.176 13.724 1.00 93.69 72 ARG A N 1
ATOM 561 C CA . ARG A 1 72 ? -13.306 4.389 14.173 1.00 93.69 72 ARG A CA 1
ATOM 562 C C . ARG A 1 72 ? -13.753 3.318 15.167 1.00 93.69 72 ARG A C 1
ATOM 564 O O . ARG A 1 72 ? -14.447 3.639 16.132 1.00 93.69 72 ARG A O 1
ATOM 571 N N . LEU A 1 73 ? -13.403 2.056 14.932 1.00 92.69 73 LEU A N 1
ATOM 572 C CA . LEU A 1 73 ? -13.744 0.954 15.824 1.00 92.69 73 LEU A CA 1
ATOM 573 C C . LEU A 1 73 ? -13.086 1.140 17.194 1.00 92.69 73 LEU A C 1
ATOM 575 O O . LEU A 1 73 ? -13.769 0.999 18.204 1.00 92.69 73 LEU A O 1
ATOM 579 N N . GLU A 1 74 ? -11.811 1.524 17.237 1.00 91.94 74 GLU A N 1
ATOM 580 C CA . GLU A 1 74 ? -11.097 1.833 18.481 1.00 91.94 74 GLU A CA 1
ATOM 581 C C . GLU A 1 74 ? -11.807 2.932 19.276 1.00 91.94 74 GLU A C 1
ATOM 583 O O . GLU A 1 74 ? -12.067 2.768 20.469 1.00 91.94 74 GLU A O 1
ATOM 588 N N . GLN A 1 75 ? -12.211 4.019 18.612 1.00 92.38 75 GLN A N 1
ATOM 589 C CA . GLN A 1 75 ? -12.973 5.094 19.252 1.00 92.38 75 GLN A CA 1
ATOM 590 C C . GLN A 1 75 ? -14.319 4.609 19.801 1.00 92.38 75 GLN A C 1
ATOM 592 O O . GLN A 1 75 ? -14.705 4.987 20.908 1.00 92.38 75 GLN A O 1
ATOM 597 N N . ILE A 1 76 ? -15.034 3.761 19.055 1.00 92.31 76 ILE A N 1
ATOM 598 C CA . ILE A 1 76 ? -16.316 3.196 19.493 1.00 92.31 76 ILE A CA 1
ATOM 599 C C . ILE A 1 76 ? -16.118 2.265 20.691 1.00 92.31 76 ILE A C 1
ATOM 601 O O . ILE A 1 76 ? -16.876 2.362 21.654 1.00 92.31 76 ILE A O 1
ATOM 605 N N . ILE A 1 77 ? -15.114 1.387 20.657 1.00 91.38 77 ILE A N 1
ATOM 606 C CA . ILE A 1 77 ? -14.809 0.465 21.757 1.00 91.38 77 ILE A CA 1
ATOM 607 C C . ILE A 1 77 ? -14.443 1.256 23.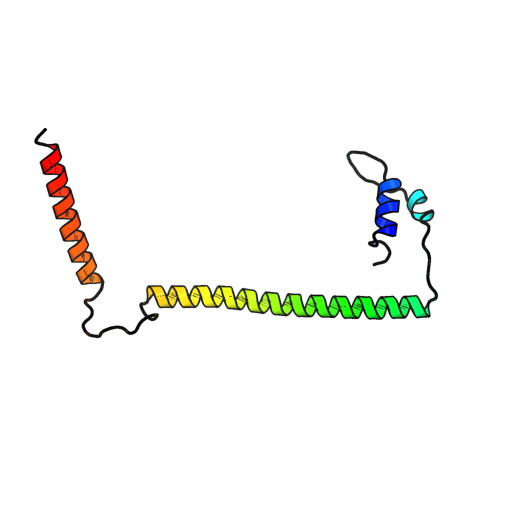008 1.00 91.38 77 ILE A C 1
ATOM 609 O O . ILE A 1 77 ? -14.998 0.983 24.067 1.00 91.38 77 ILE A O 1
ATOM 613 N N . LEU A 1 78 ? -13.579 2.269 22.895 1.00 90.50 78 LEU A N 1
ATOM 614 C CA . LEU A 1 78 ? -13.234 3.140 24.018 1.00 90.50 78 LEU A CA 1
ATOM 615 C C . LEU A 1 78 ? -14.470 3.860 24.561 1.00 90.50 78 LEU A C 1
ATOM 617 O O . LEU A 1 78 ? -14.706 3.851 25.767 1.00 90.50 78 LEU A O 1
ATOM 621 N N . ALA A 1 79 ? -15.301 4.434 23.688 1.00 88.75 79 ALA A N 1
ATOM 622 C CA . ALA A 1 79 ? -16.530 5.102 24.104 1.00 88.75 79 ALA A CA 1
ATOM 623 C C . ALA A 1 79 ? -17.489 4.147 24.833 1.00 88.75 79 ALA A C 1
ATOM 625 O O . ALA A 1 79 ? -18.059 4.523 25.856 1.00 88.75 79 ALA A O 1
ATOM 626 N N . LYS A 1 80 ? -17.640 2.909 24.347 1.00 87.38 80 LYS A N 1
ATOM 627 C CA . LYS A 1 80 ? -18.442 1.868 25.003 1.00 87.38 80 LYS A CA 1
ATOM 628 C C . LYS A 1 80 ? -17.832 1.415 26.325 1.00 87.38 80 LYS A C 1
ATOM 630 O O . LYS A 1 80 ? -18.570 1.254 27.291 1.00 87.38 80 LYS A O 1
ATOM 635 N N . ALA A 1 81 ? -16.507 1.286 26.399 1.00 87.44 81 ALA A N 1
ATOM 636 C CA . ALA A 1 81 ? -15.787 0.947 27.624 1.00 87.44 81 ALA A CA 1
ATOM 637 C C . ALA A 1 81 ? -16.030 1.994 28.715 1.00 87.44 81 ALA A C 1
ATOM 639 O O . ALA A 1 81 ? -16.404 1.646 29.830 1.00 87.44 81 ALA A O 1
ATOM 640 N N . PHE A 1 82 ? -15.888 3.281 28.380 1.00 84.62 82 PHE A N 1
ATOM 641 C CA . PHE A 1 82 ? -16.118 4.378 29.324 1.00 84.62 82 PHE A CA 1
ATOM 642 C C . PHE A 1 82 ? -17.581 4.508 29.763 1.00 84.62 82 PHE A C 1
ATOM 644 O O . PHE A 1 82 ? -17.838 5.016 30.851 1.00 84.62 82 PHE A O 1
ATOM 651 N N . ARG A 1 83 ? -18.536 4.053 28.944 1.00 84.56 83 ARG A N 1
ATOM 652 C CA . ARG A 1 83 ? -19.964 3.993 29.302 1.00 84.56 83 ARG A CA 1
ATOM 653 C C . ARG A 1 83 ? -20.352 2.727 30.071 1.00 84.56 83 ARG A C 1
ATOM 655 O O . ARG A 1 83 ? -21.497 2.628 30.489 1.00 84.56 83 ARG A O 1
ATOM 662 N N . GLY A 1 84 ? -19.436 1.770 30.239 1.00 82.81 84 GLY A N 1
ATOM 663 C CA . GLY A 1 84 ? -19.729 0.475 30.860 1.00 82.81 84 GLY A CA 1
ATOM 664 C C . GLY A 1 84 ? -20.514 -0.489 29.962 1.00 82.81 84 GLY A C 1
ATOM 665 O O . GLY A 1 84 ? -20.891 -1.564 30.397 1.00 82.81 84 GLY A O 1
ATOM 666 N N . GLU A 1 85 ? -20.725 -0.171 28.684 1.00 83.00 85 GLU A N 1
ATOM 667 C CA . GLU A 1 85 ? -21.559 -0.963 27.762 1.00 83.00 85 GLU A CA 1
ATOM 668 C C . GLU A 1 85 ? -20.844 -2.195 27.168 1.00 83.00 85 GLU A C 1
ATOM 670 O O . GLU A 1 85 ? -21.372 -2.834 26.259 1.00 83.00 85 GLU A O 1
ATOM 675 N N . LEU A 1 86 ? -19.613 -2.494 27.599 1.00 80.88 86 LEU A N 1
ATOM 676 C CA . LEU A 1 86 ? -18.857 -3.661 27.118 1.00 80.88 86 LEU A CA 1
ATOM 677 C C . LEU A 1 86 ? -19.192 -4.957 27.867 1.00 80.88 86 LEU A C 1
ATOM 679 O O . LEU A 1 86 ? -18.773 -6.026 27.429 1.00 80.88 86 LEU A O 1
ATOM 683 N N . VAL A 1 87 ? -19.911 -4.862 28.986 1.00 80.38 87 VAL A N 1
ATOM 684 C CA . VAL A 1 87 ? -20.316 -5.989 29.834 1.00 80.38 87 VAL A CA 1
ATOM 685 C C . VAL A 1 87 ? -21.753 -5.748 30.294 1.00 80.38 87 VAL A C 1
ATOM 687 O O . VAL A 1 87 ? -22.130 -4.597 30.532 1.00 80.38 87 VAL A O 1
ATOM 690 N N . ASP A 1 88 ? -22.541 -6.818 30.417 1.00 79.19 88 ASP A N 1
ATOM 691 C CA . ASP A 1 88 ? -23.899 -6.752 30.961 1.00 79.19 88 ASP A CA 1
ATOM 692 C C . ASP A 1 88 ? -23.879 -6.105 32.354 1.00 79.19 88 ASP A C 1
ATOM 694 O O . ASP A 1 88 ? -23.113 -6.510 33.228 1.00 79.19 88 ASP A O 1
ATOM 698 N N . GLN A 1 89 ? -24.694 -5.067 32.534 1.00 74.50 89 GLN A N 1
ATOM 699 C CA . GLN A 1 89 ? -24.779 -4.310 33.784 1.00 74.50 89 GLN A CA 1
ATOM 700 C C . GLN A 1 89 ? -25.763 -4.995 34.739 1.00 74.50 89 GLN A C 1
ATOM 702 O O . GLN A 1 89 ? -26.890 -5.297 34.333 1.00 74.50 89 GLN A O 1
ATOM 707 N N . ASP A 1 90 ? -25.372 -5.211 35.998 1.00 79.12 90 ASP A N 1
ATOM 708 C CA . ASP A 1 90 ? -26.298 -5.690 37.027 1.00 79.12 90 ASP A CA 1
ATOM 709 C C . ASP A 1 90 ? -27.163 -4.505 37.500 1.00 79.12 90 ASP A C 1
ATOM 711 O O . ASP A 1 90 ? -26.624 -3.481 37.919 1.00 79.12 90 ASP A O 1
ATOM 715 N N . PRO A 1 91 ? -28.505 -4.593 37.471 1.00 76.44 91 PRO A N 1
ATOM 716 C CA . PRO A 1 91 ? -29.378 -3.543 38.001 1.00 76.44 91 PRO A CA 1
ATOM 717 C C . PRO A 1 91 ? -29.155 -3.223 39.488 1.00 76.44 91 PRO A C 1
ATOM 719 O O . PRO A 1 91 ? -29.608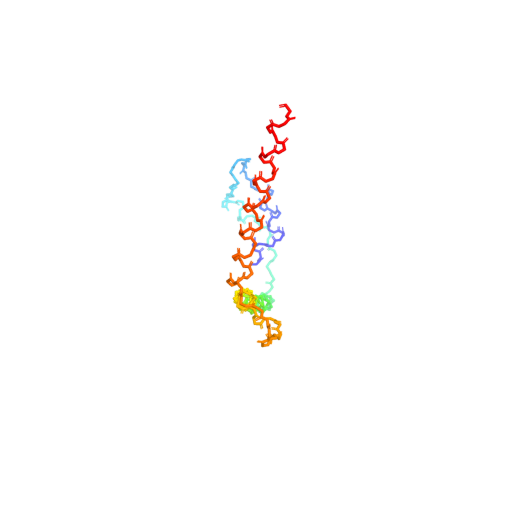 -2.179 39.954 1.00 76.44 91 PRO A O 1
ATOM 722 N N . ASN A 1 92 ? -28.510 -4.125 40.232 1.00 79.38 92 ASN A N 1
ATOM 723 C CA . ASN A 1 92 ? -28.146 -3.936 41.633 1.00 79.38 92 ASN A CA 1
ATOM 724 C C . ASN A 1 92 ? -26.753 -3.316 41.822 1.00 79.38 92 ASN A C 1
ATOM 726 O O . ASN A 1 92 ? -26.348 -3.125 42.971 1.00 79.38 92 ASN A O 1
ATOM 730 N N . ASP A 1 93 ? -26.016 -3.025 40.744 1.00 76.69 93 ASP A N 1
ATOM 731 C CA . ASP A 1 93 ? -24.723 -2.356 40.851 1.00 76.69 93 ASP A CA 1
ATOM 732 C C . ASP A 1 93 ? -24.891 -0.976 41.488 1.00 76.69 93 ASP A C 1
ATOM 734 O O . ASP A 1 93 ? -25.759 -0.172 41.132 1.00 76.69 93 ASP A O 1
ATOM 738 N N . GLU A 1 94 ? -24.031 -0.695 42.462 1.00 77.62 94 GLU A N 1
ATOM 739 C CA . GLU A 1 94 ? -24.005 0.609 43.103 1.00 77.62 94 GLU A CA 1
ATOM 740 C C . GLU A 1 94 ? -23.588 1.697 42.097 1.00 77.62 94 GLU A C 1
ATOM 742 O O . GLU A 1 94 ? -22.673 1.494 41.290 1.00 77.62 94 GLU A O 1
ATOM 747 N N . PRO A 1 95 ? -24.210 2.889 42.129 1.00 79.56 95 PRO A N 1
ATOM 748 C CA . PRO A 1 95 ? -23.821 3.957 41.226 1.00 79.56 95 PRO A CA 1
ATOM 749 C C . PRO A 1 95 ? -22.387 4.408 41.528 1.00 79.56 95 PRO A C 1
ATOM 751 O O . PRO A 1 95 ? -21.989 4.596 42.679 1.00 79.56 95 PRO A O 1
ATOM 754 N N . ALA A 1 96 ? -21.608 4.659 40.472 1.00 76.69 96 ALA A N 1
ATOM 755 C CA . ALA A 1 96 ? -20.191 5.017 40.583 1.00 76.69 96 ALA A CA 1
ATOM 756 C C . ALA A 1 96 ? -19.922 6.234 41.497 1.00 76.69 96 ALA A C 1
ATOM 758 O O . ALA A 1 96 ? -18.848 6.339 42.091 1.00 76.69 96 ALA A O 1
ATOM 759 N N . CYS A 1 97 ? -20.890 7.146 41.632 1.00 78.44 97 CYS A N 1
ATOM 760 C CA . CYS A 1 97 ? -20.816 8.286 42.547 1.00 78.44 97 CYS A CA 1
ATOM 761 C C . CYS A 1 97 ? -20.646 7.855 44.012 1.00 78.44 97 CYS A C 1
ATOM 763 O O . CYS A 1 97 ? -19.766 8.375 44.699 1.00 78.44 97 CYS A O 1
ATOM 765 N N . ASP A 1 98 ? -21.418 6.864 44.459 1.00 81.38 98 ASP A N 1
ATOM 766 C CA . ASP A 1 98 ? -21.426 6.416 45.855 1.00 81.38 98 ASP A CA 1
ATOM 767 C C . ASP A 1 98 ? -20.120 5.682 46.203 1.00 81.38 98 ASP A C 1
ATOM 769 O O . ASP A 1 98 ? -19.526 5.893 47.268 1.00 81.38 98 ASP A O 1
ATOM 773 N N . LEU A 1 99 ? -19.594 4.888 45.263 1.00 81.31 99 LEU A N 1
ATOM 774 C CA . LEU A 1 99 ? -18.273 4.267 45.381 1.00 81.31 99 LEU A CA 1
ATOM 775 C C . LEU A 1 99 ? -17.152 5.321 45.461 1.00 81.31 99 LEU A C 1
ATOM 777 O O . LEU A 1 99 ? -16.246 5.205 46.293 1.00 81.31 99 LEU A O 1
ATOM 781 N N . LEU A 1 100 ? -17.202 6.375 44.635 1.00 83.81 100 LEU A N 1
ATOM 782 C CA . LEU A 1 100 ? -16.199 7.447 44.643 1.00 83.81 100 LEU A CA 1
ATOM 783 C C . LEU A 1 100 ? -16.182 8.223 45.961 1.00 83.81 100 LEU A C 1
ATOM 785 O O . LEU A 1 100 ? -15.100 8.555 46.461 1.00 83.81 100 LEU A O 1
ATOM 789 N N . ASP A 1 101 ? -17.346 8.502 46.535 1.00 87.88 101 ASP A N 1
ATOM 790 C CA . ASP A 1 101 ? -17.434 9.209 47.808 1.00 87.88 101 ASP A CA 1
ATOM 791 C C . ASP A 1 101 ? -16.912 8.356 48.972 1.00 87.88 101 ASP A C 1
ATOM 793 O O . ASP A 1 101 ? -16.156 8.864 49.810 1.00 87.88 101 ASP A O 1
ATOM 797 N N . ARG A 1 102 ? -17.158 7.039 48.958 1.00 88.12 102 ARG A N 1
ATOM 798 C CA . ARG A 1 102 ? -16.543 6.093 49.905 1.00 88.12 102 ARG A CA 1
ATOM 799 C C . ARG A 1 102 ? -15.020 6.028 49.763 1.00 88.12 102 ARG A C 1
ATOM 801 O O . ARG A 1 102 ? -14.315 6.161 50.764 1.00 88.12 102 ARG A O 1
ATOM 808 N N . ILE A 1 103 ? -14.487 5.933 48.541 1.00 86.94 103 ILE A N 1
ATOM 809 C CA . ILE A 1 103 ? -13.031 5.946 48.296 1.00 86.94 103 ILE A CA 1
ATOM 810 C C . ILE A 1 103 ? -12.402 7.263 48.784 1.00 86.94 103 ILE A C 1
ATOM 812 O O . ILE A 1 103 ? -11.300 7.266 49.342 1.00 86.94 103 ILE A O 1
ATOM 816 N N . ARG A 1 104 ? -13.073 8.408 48.588 1.00 89.00 104 ARG A N 1
ATOM 817 C CA . ARG A 1 104 ? -12.601 9.715 49.081 1.00 89.00 104 ARG A CA 1
ATOM 818 C C . ARG A 1 104 ? -12.584 9.778 50.607 1.00 89.00 104 ARG A C 1
ATOM 820 O O . ARG A 1 104 ? -11.624 10.319 51.163 1.00 89.00 104 ARG A O 1
ATOM 827 N N . ALA A 1 105 ? -13.609 9.243 51.267 1.00 86.94 105 ALA A N 1
ATOM 828 C CA . ALA A 1 105 ? -13.673 9.157 52.722 1.00 86.94 105 ALA A CA 1
ATOM 829 C C . ALA A 1 105 ? -12.544 8.269 53.274 1.00 86.94 105 ALA A C 1
ATOM 831 O O . ALA A 1 105 ? -11.760 8.722 54.110 1.00 86.94 105 ALA A O 1
ATOM 832 N N . GLU A 1 106 ? -12.352 7.070 52.715 1.00 86.31 106 GLU A N 1
ATOM 833 C CA . GLU A 1 106 ? -11.276 6.160 53.126 1.00 86.31 106 GLU A CA 1
ATOM 834 C C . GLU A 1 106 ? -9.876 6.751 52.903 1.00 86.31 106 GLU A C 1
ATOM 836 O O . GLU A 1 106 ? -9.006 6.642 53.772 1.00 86.31 106 GLU A O 1
ATOM 841 N N . LYS A 1 107 ? -9.634 7.433 51.774 1.00 84.31 107 LYS A N 1
ATOM 842 C CA . LYS A 1 107 ? -8.345 8.101 51.510 1.00 84.31 107 LYS A CA 1
ATOM 843 C C . LYS A 1 107 ? -8.077 9.259 52.477 1.00 84.31 107 LYS A C 1
ATOM 845 O O . LYS A 1 107 ? -6.932 9.446 52.906 1.00 84.31 107 LYS A O 1
ATOM 850 N N . LYS A 1 108 ? -9.097 10.037 52.853 1.00 80.62 108 LYS A N 1
ATOM 851 C CA . LYS A 1 108 ? -8.964 11.068 53.899 1.00 80.62 108 LYS A CA 1
ATOM 852 C C . LYS A 1 108 ? -8.589 10.439 55.243 1.00 80.62 108 LYS A C 1
ATOM 854 O O . LYS A 1 108 ? -7.629 10.883 55.870 1.00 80.62 108 LYS A O 1
ATOM 859 N N . ASP A 1 109 ? -9.231 9.345 55.628 1.00 77.19 109 ASP A N 1
ATOM 860 C CA . ASP A 1 109 ? -8.919 8.654 56.883 1.00 77.19 109 ASP A CA 1
ATOM 861 C C . ASP A 1 109 ? -7.524 8.012 56.882 1.00 77.19 109 ASP A C 1
ATOM 863 O O . ASP A 1 109 ? -6.803 8.066 57.883 1.00 77.19 109 ASP A O 1
ATOM 867 N N . GLN A 1 110 ? -7.077 7.461 55.751 1.00 74.88 110 GLN A N 1
ATOM 868 C CA . GLN A 1 110 ? -5.721 6.920 55.610 1.00 74.88 110 GLN A CA 1
ATOM 869 C C . GLN A 1 110 ? -4.638 8.011 55.642 1.00 74.88 110 GLN A C 1
ATOM 871 O O . GLN A 1 110 ? -3.580 7.815 56.249 1.00 74.88 110 GLN A O 1
ATOM 876 N N . THR A 1 111 ? -4.886 9.178 55.040 1.00 71.50 111 THR A N 1
ATOM 877 C CA . THR A 1 111 ? -3.949 10.317 55.105 1.00 71.50 111 THR A CA 1
ATOM 878 C C . THR A 1 111 ? -3.872 10.936 56.501 1.00 71.50 111 THR A C 1
ATOM 880 O O . THR A 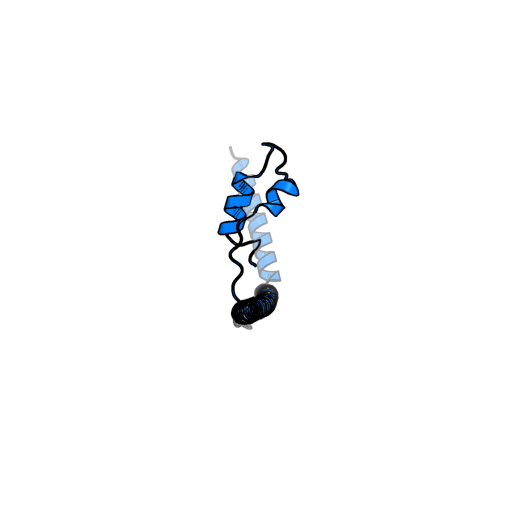1 111 ? -2.798 11.379 56.913 1.00 71.50 111 THR 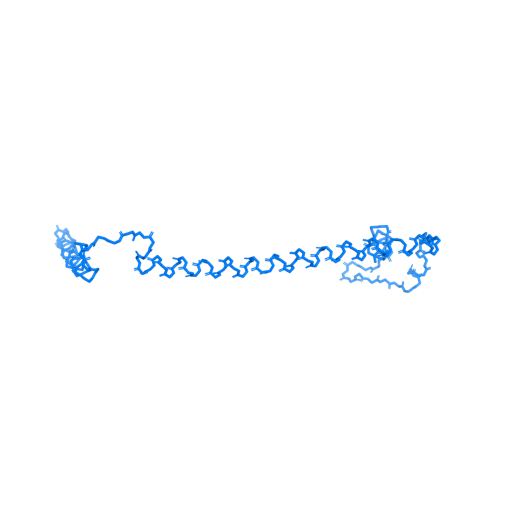A O 1
ATOM 883 N N . LEU A 1 112 ? -4.962 10.912 57.270 1.00 63.75 112 LEU A N 1
ATOM 884 C CA . LEU A 1 112 ? -4.956 11.301 58.681 1.00 63.75 112 LEU A CA 1
ATOM 885 C C . LEU A 1 112 ? -4.156 10.298 59.523 1.00 63.75 112 LEU A C 1
ATOM 887 O O . LEU A 1 112 ? -3.251 10.698 60.253 1.00 63.75 112 LEU A O 1
ATOM 891 N N . LYS A 1 113 ? -4.387 8.990 59.348 1.00 64.12 113 LYS A N 1
ATOM 892 C CA . LYS A 1 113 ? -3.647 7.928 60.056 1.00 64.12 113 LYS A CA 1
ATOM 893 C C . LYS A 1 113 ? -2.140 7.931 59.749 1.00 64.12 113 LYS A C 1
ATOM 895 O O . LYS A 1 113 ? -1.340 7.667 60.649 1.00 64.12 113 LYS A O 1
ATOM 900 N N . SER A 1 114 ? -1.718 8.254 58.522 1.00 61.09 114 SER A N 1
ATOM 901 C CA . SER A 1 114 ? -0.290 8.336 58.163 1.00 61.09 114 SER A CA 1
ATOM 902 C C . SER A 1 114 ? 0.402 9.602 58.693 1.00 61.09 114 SER A C 1
ATOM 904 O O . SER A 1 114 ? 1.561 9.529 59.108 1.00 61.09 114 SER A O 1
ATOM 906 N N . LYS A 1 115 ? -0.304 10.741 58.778 1.00 58.81 115 LYS A N 1
ATOM 907 C CA . LYS A 1 115 ? 0.190 11.962 59.447 1.00 58.81 115 LYS A CA 1
ATOM 908 C C . LYS A 1 115 ? 0.329 11.780 60.961 1.00 58.81 115 LYS A C 1
ATOM 910 O O . LYS A 1 115 ? 1.306 12.262 61.531 1.00 58.81 115 LYS A O 1
ATOM 915 N N . SER A 1 116 ? -0.576 11.035 61.598 1.00 56.75 116 SER A N 1
ATOM 916 C CA . SER A 1 116 ? -0.485 10.692 63.025 1.00 56.75 116 SER A CA 1
ATOM 917 C C . SER A 1 116 ? 0.697 9.765 63.330 1.00 56.75 116 SER A C 1
ATOM 919 O O . SER A 1 116 ? 1.367 9.955 64.337 1.00 56.75 116 SER A O 1
ATOM 921 N N . LYS A 1 117 ? 1.034 8.822 62.435 1.00 53.62 117 LYS A N 1
ATOM 922 C CA . LYS A 1 117 ? 2.227 7.959 62.579 1.00 53.62 117 LYS A CA 1
ATOM 923 C C . LYS A 1 117 ? 3.559 8.695 62.367 1.00 53.62 117 LYS A C 1
ATOM 925 O O . LYS A 1 117 ? 4.569 8.263 62.909 1.00 53.62 117 LYS A O 1
ATOM 930 N N . LYS A 1 118 ? 3.580 9.805 61.617 1.00 51.91 118 LYS A N 1
ATOM 931 C CA . LYS A 1 118 ? 4.786 10.634 61.395 1.00 51.91 118 LYS A CA 1
ATOM 932 C C . LYS A 1 118 ? 5.083 11.628 62.527 1.00 51.91 118 LYS A C 1
ATOM 934 O O . LYS A 1 118 ? 6.192 12.138 62.578 1.00 51.91 118 LYS A O 1
ATOM 939 N N . LYS A 1 119 ? 4.113 11.906 63.408 1.00 48.12 119 LYS A N 1
ATOM 940 C CA . LYS A 1 119 ? 4.257 12.809 64.569 1.00 48.12 119 LYS A CA 1
ATOM 941 C C . LYS A 1 119 ? 4.661 12.107 65.874 1.00 48.12 119 LYS A C 1
ATOM 943 O O . LYS A 1 119 ? 4.862 12.785 66.872 1.00 48.12 119 LYS A O 1
ATOM 948 N N . VAL A 1 120 ? 4.759 10.776 65.875 1.00 49.66 120 VAL A N 1
ATOM 949 C CA . VAL A 1 120 ? 5.141 9.959 67.048 1.00 49.66 120 VAL A CA 1
ATOM 950 C C . VAL A 1 120 ? 6.597 9.463 66.930 1.00 49.66 120 VAL A C 1
ATOM 952 O O . VAL A 1 120 ? 6.992 8.506 67.584 1.00 49.66 120 VAL A O 1
ATOM 955 N N . LYS A 1 121 ? 7.416 10.103 66.090 1.00 40.34 121 LYS A N 1
ATOM 956 C CA . LYS A 1 121 ? 8.855 9.842 65.996 1.00 40.34 121 LYS A CA 1
ATOM 957 C C . LYS A 1 121 ? 9.639 11.123 66.210 1.00 40.34 121 LYS A C 1
ATOM 959 O O . LYS A 1 121 ? 9.177 12.156 65.677 1.00 40.34 121 LYS A O 1
#

pLDDT: mean 82.92, std 11.81, range [40.34, 96.25]

Secondary structure (DSSP, 8-state):
--TTSHHHHHHHHHH-B-SSS-B--HHHHHT-------HHHHHHHHHHHHHHHHHHHHHHHHHHHHHHHHHHHHHHHHHHHHTTTTSPPPTTPPPHHHHHHHHHHHHHHHHHHHHHHHS--